Protein AF-A0A4U8YYM9-F1 (afdb_monomer)

Secondary structure (DSSP, 8-state):
-----------------------------------------EEEEEEEEEE-TTS-EEEEEEEEEEETTTTEEEEEETTEEEEEEEEEE-SSEEEEE-SSEEEEEETTT-EEEEEEE-SS-EEEEEEEEEEPPPPP-

Radius of gyration: 28.12 Å; Cα contacts (8 Å, |Δi|>4): 218; chains: 1; bounding box: 72×51×77 Å

Organism: Methylocella tundrae (NCBI:txid227605)

Mean predicted aligned error: 14.44 Å

Structure (mmCIF, N/CA/C/O backbone):
data_AF-A0A4U8YYM9-F1
#
_entry.id   AF-A0A4U8YYM9-F1
#
loop_
_atom_site.group_PD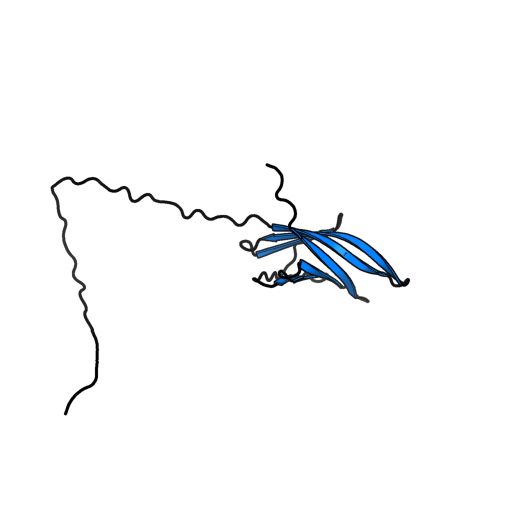B
_atom_site.id
_atom_site.type_symbol
_atom_site.label_atom_id
_atom_site.label_alt_id
_atom_site.label_comp_id
_atom_site.label_asym_id
_atom_site.label_entity_id
_atom_site.label_seq_id
_atom_site.pdbx_PDB_ins_code
_atom_site.Cartn_x
_atom_site.Cartn_y
_atom_site.Cartn_z
_atom_site.occupancy
_atom_site.B_iso_or_equiv
_atom_site.auth_seq_id
_atom_site.auth_comp_id
_atom_site.auth_asym_id
_atom_site.auth_atom_id
_atom_site.pdbx_PDB_model_num
ATOM 1 N N . MET A 1 1 ? -6.563 -35.090 62.268 1.00 41.03 1 MET A N 1
ATOM 2 C CA . MET A 1 1 ? -5.631 -34.170 61.584 1.00 41.03 1 MET A CA 1
ATOM 3 C C . MET A 1 1 ? -6.450 -33.135 60.835 1.00 41.03 1 MET A C 1
ATOM 5 O O . MET A 1 1 ? -7.447 -33.514 60.237 1.00 41.03 1 MET A O 1
ATOM 9 N N . GLY A 1 2 ? -6.080 -31.858 60.955 1.00 34.31 2 GLY A N 1
ATOM 10 C CA . GLY A 1 2 ? -6.666 -30.747 60.198 1.00 34.31 2 GLY A CA 1
ATOM 11 C C . GLY A 1 2 ? -6.360 -30.795 58.684 1.00 34.31 2 GLY A C 1
ATOM 12 O O . GLY A 1 2 ? -5.758 -31.766 58.234 1.00 34.31 2 GLY A O 1
ATOM 13 N N . PRO A 1 3 ? -6.775 -29.767 57.918 1.00 58.06 3 PRO A N 1
ATOM 14 C CA . PRO A 1 3 ? -7.632 -29.891 56.727 1.00 58.06 3 PRO A CA 1
ATOM 15 C C . PRO A 1 3 ? -6.946 -29.498 55.399 1.00 58.06 3 PRO A C 1
ATOM 17 O O . PRO A 1 3 ? -5.796 -29.076 55.403 1.00 58.06 3 PRO A O 1
ATOM 20 N N . THR A 1 4 ? -7.663 -29.598 54.270 1.00 49.28 4 THR A N 1
ATOM 21 C CA . THR A 1 4 ? -7.601 -28.702 53.078 1.00 49.28 4 THR A CA 1
ATOM 22 C C . THR A 1 4 ? -8.738 -29.108 52.121 1.00 49.28 4 THR A C 1
ATOM 24 O O . THR A 1 4 ? -8.805 -30.255 51.696 1.00 49.28 4 THR A O 1
ATOM 27 N N . ALA A 1 5 ? -9.817 -28.320 52.063 1.00 42.94 5 ALA A N 1
ATOM 28 C CA . ALA A 1 5 ? -10.058 -27.220 51.113 1.00 42.94 5 ALA A CA 1
ATOM 29 C C . ALA A 1 5 ? -10.776 -27.749 49.846 1.00 42.94 5 ALA A C 1
ATOM 31 O O . ALA A 1 5 ? -10.176 -28.451 49.046 1.00 42.94 5 ALA A O 1
ATOM 32 N N . GLU A 1 6 ? -12.113 -27.667 49.793 1.00 44.91 6 GLU A N 1
ATOM 33 C CA . GLU A 1 6 ? -12.880 -26.558 49.175 1.00 44.91 6 GLU A CA 1
ATOM 34 C C . GLU A 1 6 ? -13.142 -26.839 47.670 1.00 44.91 6 GLU A C 1
ATOM 36 O O . GLU A 1 6 ? -12.238 -27.242 46.961 1.00 44.91 6 GLU A O 1
ATOM 41 N N . MET A 1 7 ? -14.330 -26.693 47.070 1.00 42.25 7 MET A N 1
ATOM 42 C CA . MET A 1 7 ? -15.550 -26.011 47.490 1.00 42.25 7 MET A CA 1
ATOM 43 C C . MET A 1 7 ? -16.638 -26.173 46.392 1.00 42.25 7 MET A C 1
ATOM 45 O O . MET A 1 7 ? -16.379 -25.928 45.220 1.00 42.25 7 MET A O 1
ATOM 49 N N . PHE A 1 8 ? -17.842 -26.580 46.814 1.00 41.88 8 PHE A N 1
ATOM 50 C CA . PHE A 1 8 ? -19.173 -26.463 46.182 1.00 41.88 8 PHE A CA 1
ATOM 51 C C . PHE A 1 8 ? -19.475 -27.092 44.807 1.00 41.88 8 PHE A C 1
ATOM 53 O O . PHE A 1 8 ? -19.596 -26.432 43.779 1.00 41.88 8 PHE A O 1
ATOM 60 N N . ASP A 1 9 ? -19.840 -28.373 44.885 1.00 35.97 9 ASP A N 1
ATOM 61 C CA . ASP A 1 9 ? -21.077 -28.888 44.293 1.00 35.97 9 ASP A CA 1
ATOM 62 C C . ASP A 1 9 ? -22.288 -28.134 44.883 1.00 35.97 9 ASP A C 1
ATOM 64 O O . ASP A 1 9 ? -22.421 -28.064 46.105 1.00 35.97 9 ASP A O 1
ATOM 68 N N . MET A 1 10 ? -23.169 -27.576 44.047 1.00 35.19 10 MET A N 1
ATOM 69 C CA . MET A 1 10 ? -24.597 -27.573 44.377 1.00 35.19 10 MET A CA 1
ATOM 70 C C . MET A 1 10 ? -25.455 -27.453 43.118 1.00 35.19 10 MET A C 1
ATOM 72 O O . MET A 1 10 ? -25.821 -26.378 42.642 1.00 35.19 10 MET A O 1
ATOM 76 N N . PHE A 1 11 ? -25.813 -28.625 42.606 1.00 42.00 11 PHE A N 1
ATOM 77 C CA . PHE A 1 11 ? -27.059 -28.864 41.894 1.00 42.00 11 PHE A CA 1
ATOM 78 C C . PHE A 1 11 ? -28.246 -28.167 42.574 1.00 42.00 11 PHE A C 1
ATOM 80 O O . PHE A 1 11 ? -28.624 -28.589 43.661 1.00 42.00 11 PHE A O 1
ATOM 87 N N . ILE A 1 12 ? -28.946 -27.254 41.891 1.00 43.72 12 ILE A N 1
ATOM 88 C CA . ILE A 1 12 ? -30.414 -27.156 42.004 1.00 43.72 12 ILE A CA 1
ATOM 89 C C . ILE A 1 12 ? -31.012 -26.887 40.615 1.00 43.72 12 ILE A C 1
ATOM 91 O O . ILE A 1 12 ? -31.351 -25.771 40.236 1.00 43.72 12 ILE A O 1
ATOM 95 N N . LYS A 1 13 ? -31.195 -27.974 39.858 1.00 43.84 13 LYS A N 1
ATOM 96 C CA . LYS A 1 13 ? -32.359 -28.119 38.977 1.00 43.84 13 LYS A CA 1
ATOM 97 C C . LYS A 1 13 ? -33.590 -28.241 39.874 1.00 43.84 13 LYS A C 1
ATOM 99 O O . LYS A 1 13 ? -33.646 -29.190 40.653 1.00 43.84 13 LYS A O 1
ATOM 104 N N . ARG A 1 14 ? -34.593 -27.376 39.707 1.00 42.03 14 ARG A N 1
ATOM 105 C CA . ARG A 1 14 ? -36.014 -27.723 39.903 1.00 42.03 14 ARG A CA 1
ATOM 106 C C . ARG A 1 14 ? -36.925 -26.627 39.349 1.00 42.03 14 ARG A C 1
ATOM 108 O O . ARG A 1 14 ? -36.962 -25.512 39.850 1.00 42.03 14 ARG A O 1
ATOM 115 N N . SER A 1 15 ? -37.651 -26.993 38.299 1.00 43.72 15 SER A N 1
ATOM 116 C CA . SER A 1 15 ? -38.831 -26.314 37.770 1.00 43.72 15 SER A CA 1
ATOM 117 C C . SER A 1 15 ? -39.933 -26.173 38.832 1.00 43.72 15 SER A C 1
ATOM 119 O O . SER A 1 15 ? -40.048 -27.057 39.679 1.00 43.72 15 SER A O 1
ATOM 121 N N . LEU A 1 16 ? -40.798 -25.151 38.736 1.00 43.81 16 LEU A N 1
ATOM 122 C CA . LEU A 1 16 ? -42.187 -25.232 38.223 1.00 43.81 16 LEU A CA 1
ATOM 123 C C . LEU A 1 16 ? -43.077 -24.064 38.751 1.00 43.81 16 LEU A C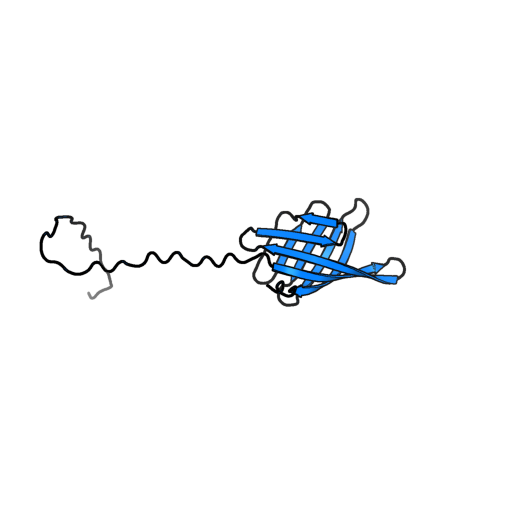 1
ATOM 125 O O . L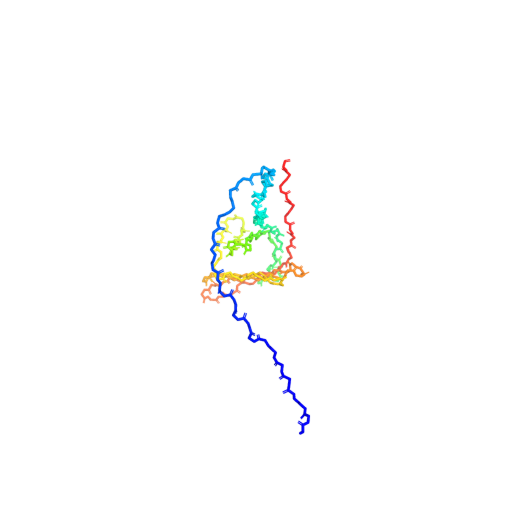EU A 1 16 ? -43.030 -23.724 39.926 1.00 43.81 16 LEU A O 1
ATOM 129 N N . VAL A 1 17 ? -43.967 -23.592 37.865 1.00 34.81 17 VAL A N 1
ATOM 130 C CA . VAL A 1 17 ? -45.286 -22.928 38.061 1.00 34.81 17 VAL A CA 1
ATOM 131 C C . VAL A 1 17 ? -45.397 -21.407 38.275 1.00 34.81 17 VAL A C 1
ATOM 133 O O . VAL A 1 17 ? -45.103 -20.849 39.323 1.00 34.81 17 VAL A O 1
ATOM 136 N N . GLN A 1 18 ? -45.970 -20.811 37.219 1.00 41.59 18 GLN A N 1
ATOM 137 C CA . GLN A 1 18 ? -46.949 -19.717 37.116 1.00 41.59 18 GLN A CA 1
ATOM 138 C C . GLN A 1 18 ? -47.388 -18.999 38.404 1.00 41.59 18 GLN A C 1
ATOM 140 O O . GLN A 1 18 ? -48.110 -19.551 39.230 1.00 41.59 18 GLN A O 1
ATOM 145 N N . ALA A 1 19 ? -47.116 -17.693 38.442 1.00 37.59 19 ALA A N 1
ATOM 146 C CA . ALA A 1 19 ? -47.877 -16.726 39.222 1.00 37.59 19 ALA A CA 1
ATOM 147 C C . ALA A 1 19 ? -48.858 -15.990 38.292 1.00 37.59 19 ALA A C 1
ATOM 149 O O . ALA A 1 19 ? -48.453 -15.362 37.314 1.00 37.59 19 ALA A O 1
ATOM 150 N N . VAL A 1 20 ? -50.151 -16.089 38.598 1.00 45.19 20 VAL A N 1
ATOM 151 C CA . VAL A 1 20 ? -51.210 -15.227 38.060 1.00 45.19 20 VAL A CA 1
ATOM 152 C C . VAL A 1 20 ? -51.596 -14.243 39.163 1.00 45.19 20 VAL A C 1
ATOM 154 O O . VAL A 1 20 ? -51.643 -14.635 40.326 1.00 45.19 20 VAL A O 1
ATOM 157 N N . ALA A 1 21 ? -51.956 -13.027 38.751 1.00 37.66 21 ALA A N 1
ATOM 158 C CA . ALA A 1 21 ? -52.541 -11.922 39.519 1.00 37.66 21 ALA A CA 1
ATOM 159 C C . ALA A 1 21 ? -51.574 -10.839 40.036 1.00 37.66 21 ALA A C 1
ATOM 161 O O . ALA A 1 21 ? -50.633 -11.099 40.777 1.00 37.66 21 ALA A O 1
ATOM 162 N N . GLY A 1 22 ? -51.918 -9.592 39.696 1.00 36.12 22 GLY A N 1
ATOM 163 C CA . GLY A 1 22 ? -51.426 -8.378 40.348 1.00 36.12 22 GLY A CA 1
ATOM 164 C C . GLY A 1 22 ? -50.513 -7.550 39.454 1.00 36.12 22 GLY A C 1
ATOM 165 O O . GLY A 1 22 ? -49.340 -7.862 39.302 1.00 36.12 22 GLY A O 1
ATOM 166 N N . GLY A 1 23 ? -51.069 -6.502 38.842 1.00 46.97 23 GLY A N 1
ATOM 167 C CA . GLY A 1 23 ? -50.355 -5.633 37.913 1.00 46.97 23 GLY A CA 1
ATOM 168 C C . GLY A 1 23 ? -49.110 -4.982 38.512 1.00 46.97 23 GLY A C 1
ATOM 169 O O . GLY A 1 23 ? -49.167 -4.406 39.591 1.00 46.97 23 GLY A O 1
ATOM 170 N N . VAL A 1 24 ? -48.020 -5.017 37.748 1.00 43.09 24 VAL A N 1
ATOM 171 C CA . VAL A 1 24 ? -46.888 -4.092 37.818 1.00 43.09 24 VAL A CA 1
ATOM 172 C C . VAL A 1 24 ? -46.369 -3.942 36.386 1.00 43.09 24 VAL A C 1
ATOM 174 O O . VAL A 1 24 ? -46.261 -4.917 35.646 1.00 43.09 24 VAL A O 1
ATOM 177 N N . LEU A 1 25 ? -46.150 -2.689 35.996 1.00 40.50 25 LEU A N 1
ATOM 178 C CA . LEU A 1 25 ? -45.692 -2.208 34.694 1.00 40.50 25 LEU A CA 1
ATOM 179 C C . LEU A 1 25 ? -44.613 -3.106 34.073 1.00 40.50 25 LEU A C 1
ATOM 181 O O . LEU A 1 25 ? -43.597 -3.375 34.704 1.00 40.50 25 LEU A O 1
ATOM 185 N N . VAL A 1 26 ? -44.819 -3.504 32.816 1.00 42.91 26 VAL A N 1
ATOM 186 C CA . VAL A 1 26 ? -43.781 -4.082 31.954 1.00 42.91 26 VAL A CA 1
ATOM 187 C C . VAL A 1 26 ? -42.660 -3.043 31.840 1.00 42.91 26 VAL A C 1
ATOM 189 O O . VAL A 1 26 ? -42.898 -2.007 31.212 1.00 42.91 26 VAL A O 1
ATOM 192 N N . PRO A 1 27 ? -41.442 -3.248 32.382 1.00 44.44 27 PRO A N 1
ATOM 193 C CA . PRO A 1 27 ? -40.323 -2.527 31.826 1.00 44.44 27 PRO A CA 1
ATOM 194 C C . PRO A 1 27 ? -40.095 -3.192 30.475 1.00 44.44 27 PRO A C 1
ATOM 196 O O . PRO A 1 27 ? -39.602 -4.318 30.385 1.00 44.44 27 PRO A O 1
ATOM 199 N N . ALA A 1 28 ? -40.545 -2.515 29.420 1.00 49.75 28 ALA A N 1
ATOM 200 C CA . ALA A 1 28 ? -40.043 -2.739 28.084 1.00 49.75 28 ALA A CA 1
ATOM 201 C C . ALA A 1 28 ? -38.530 -2.530 28.182 1.00 49.75 28 ALA A C 1
ATOM 203 O O . ALA A 1 28 ? -38.045 -1.402 28.120 1.00 49.75 28 ALA A O 1
ATOM 204 N N . PHE A 1 29 ? -37.797 -3.612 28.453 1.00 46.53 29 PHE A N 1
ATOM 205 C CA . PHE A 1 29 ? -36.363 -3.657 28.262 1.00 46.53 29 PHE A CA 1
ATOM 206 C C . PHE A 1 29 ? -36.177 -3.439 26.774 1.00 46.53 29 PHE A C 1
ATOM 208 O O . PHE A 1 29 ? -36.374 -4.335 25.956 1.00 46.53 29 PHE A O 1
ATOM 215 N N . LEU A 1 30 ? -35.947 -2.167 26.469 1.00 45.03 30 LEU A N 1
ATOM 216 C CA . LEU A 1 30 ? -35.560 -1.627 25.193 1.00 45.03 30 LEU A CA 1
ATOM 217 C C . LEU A 1 30 ? -34.580 -2.617 24.573 1.00 45.03 30 LEU A C 1
ATOM 219 O O . LEU A 1 30 ? -33.456 -2.782 25.048 1.00 45.03 30 LEU A O 1
ATOM 223 N N . LEU A 1 31 ? -35.061 -3.297 23.534 1.00 49.69 31 LEU A N 1
ATOM 224 C CA . LEU A 1 31 ? -34.251 -3.892 22.488 1.00 49.69 31 LEU A CA 1
ATOM 225 C C . LEU A 1 31 ? -33.448 -2.741 21.880 1.00 49.69 31 LEU A C 1
ATOM 227 O O . LEU A 1 31 ? -33.828 -2.182 20.856 1.00 49.69 31 LEU A O 1
ATOM 231 N N . PHE A 1 32 ? -32.395 -2.307 22.565 1.00 47.94 32 PHE A N 1
ATOM 232 C CA . PHE A 1 32 ? -31.361 -1.512 21.944 1.00 47.94 32 PHE A CA 1
ATOM 233 C C . PHE A 1 32 ? -30.631 -2.481 21.018 1.00 47.94 32 PHE A C 1
ATOM 235 O O . PHE A 1 32 ? -29.992 -3.409 21.523 1.00 47.94 32 PHE A O 1
ATOM 242 N N . PRO A 1 33 ? -30.745 -2.343 19.684 1.00 52.97 33 PRO A N 1
ATOM 243 C CA . PRO A 1 33 ? -29.786 -3.013 18.831 1.00 52.97 33 PRO A CA 1
ATOM 244 C C . PRO A 1 33 ? -28.395 -2.514 19.248 1.00 52.97 33 PRO A C 1
ATOM 246 O O . PRO A 1 33 ? -28.255 -1.326 19.574 1.00 52.97 33 PRO A O 1
ATOM 249 N N . PRO A 1 34 ? -27.365 -3.378 19.276 1.00 50.31 34 PRO A N 1
ATOM 250 C CA . PRO A 1 34 ? -26.009 -2.869 19.303 1.00 50.31 34 PRO A CA 1
ATOM 251 C C . PRO A 1 34 ? -25.892 -1.906 18.120 1.00 50.31 34 PRO A C 1
ATOM 253 O O . PRO A 1 34 ? -26.228 -2.251 16.988 1.00 50.31 34 PRO A O 1
ATOM 256 N N . LEU A 1 35 ? -25.505 -0.664 18.402 1.00 48.38 35 LEU A N 1
ATOM 257 C CA . LEU A 1 35 ? -25.012 0.245 17.382 1.00 48.38 35 LEU A CA 1
ATOM 258 C C . LEU A 1 35 ? -23.737 -0.405 16.845 1.00 48.38 35 LEU A C 1
ATOM 260 O O . LEU A 1 35 ? -22.648 -0.157 17.359 1.00 48.38 35 LEU A O 1
ATOM 264 N N . GLU A 1 36 ? -23.886 -1.298 15.870 1.00 45.66 36 GLU A N 1
ATOM 265 C CA . GLU A 1 36 ? -22.798 -1.724 15.008 1.00 45.66 36 GLU A CA 1
ATOM 266 C C . GLU A 1 36 ? -22.367 -0.459 14.277 1.00 45.66 36 GLU A C 1
ATOM 268 O O . GLU A 1 36 ? -22.972 -0.013 13.301 1.00 45.66 36 GLU A O 1
ATOM 273 N N . ALA A 1 37 ? -21.370 0.212 14.845 1.00 49.41 37 ALA A N 1
ATOM 274 C CA . ALA A 1 37 ? -20.587 1.178 14.116 1.00 49.41 37 ALA A CA 1
ATOM 275 C C . ALA A 1 37 ? -19.863 0.375 13.035 1.00 49.41 37 ALA A C 1
ATOM 277 O O . ALA A 1 37 ? -18.738 -0.062 13.254 1.00 49.41 37 ALA A O 1
ATOM 278 N N . PHE A 1 38 ? -20.546 0.130 11.912 1.00 53.03 38 PHE A N 1
ATOM 279 C CA . PHE A 1 38 ? -19.939 -0.388 10.695 1.00 53.03 38 PHE A CA 1
ATOM 280 C C . PHE A 1 38 ? -18.754 0.523 10.407 1.00 53.03 38 PHE A C 1
ATOM 282 O O . PHE A 1 38 ? -18.927 1.710 10.092 1.00 53.03 38 PHE A O 1
ATOM 289 N N . ALA A 1 39 ? -17.551 0.012 10.646 1.00 60.84 39 ALA A N 1
ATOM 290 C CA . ALA A 1 39 ? -16.340 0.776 10.449 1.00 60.84 39 ALA A CA 1
ATOM 291 C C . ALA A 1 39 ? -16.240 1.015 8.944 1.00 60.84 39 ALA A C 1
ATOM 293 O O . ALA A 1 39 ? -15.922 0.117 8.175 1.00 60.84 39 ALA A O 1
ATOM 294 N N . LYS A 1 40 ? -16.611 2.221 8.504 1.00 79.81 40 LYS A N 1
ATOM 295 C CA . LYS A 1 40 ? -16.620 2.573 7.085 1.00 79.81 40 LYS A CA 1
ATOM 296 C C . LYS A 1 40 ? -15.219 2.335 6.496 1.00 79.81 40 LYS A C 1
ATOM 298 O O . LYS A 1 40 ? -14.239 2.655 7.178 1.00 79.81 40 LYS A O 1
ATOM 303 N N . PRO A 1 41 ? -15.113 1.881 5.230 1.00 90.38 41 PRO A N 1
ATOM 304 C CA . PRO A 1 41 ? -13.834 1.763 4.549 1.00 90.38 41 PRO A CA 1
ATOM 305 C C . PRO A 1 41 ? -12.974 3.012 4.744 1.00 90.38 41 PRO A C 1
ATOM 307 O O . PRO A 1 41 ? -13.410 4.140 4.480 1.00 90.38 41 PRO A O 1
ATOM 310 N N . THR A 1 42 ? -11.750 2.801 5.214 1.00 92.62 42 THR A N 1
ATOM 311 C CA . THR A 1 42 ? -10.772 3.861 5.435 1.00 92.62 42 THR A CA 1
ATOM 312 C C . THR A 1 42 ? -9.936 4.024 4.180 1.00 92.62 42 THR A C 1
ATOM 314 O O . THR A 1 42 ? -9.373 3.059 3.668 1.00 92.62 42 THR A O 1
ATOM 317 N N . ARG A 1 43 ? -9.841 5.258 3.682 1.00 95.06 43 ARG A N 1
ATOM 318 C CA . ARG A 1 43 ? -8.987 5.606 2.546 1.00 95.06 43 ARG A CA 1
ATOM 319 C C . ARG A 1 43 ? -7.735 6.323 3.030 1.00 95.06 43 ARG A C 1
ATOM 321 O O . ARG A 1 43 ? -7.810 7.242 3.843 1.00 95.06 43 ARG A O 1
ATOM 328 N N . LEU A 1 44 ? -6.605 5.939 2.465 1.00 96.31 44 LEU A N 1
ATOM 329 C CA . LEU A 1 44 ? -5.314 6.586 2.589 1.00 96.31 44 LEU A CA 1
ATOM 330 C C . LEU A 1 44 ? -4.922 7.167 1.232 1.00 96.31 44 LEU A C 1
ATOM 332 O O . LEU A 1 44 ? -5.031 6.479 0.219 1.00 96.31 44 LEU A O 1
ATOM 336 N N . ASP 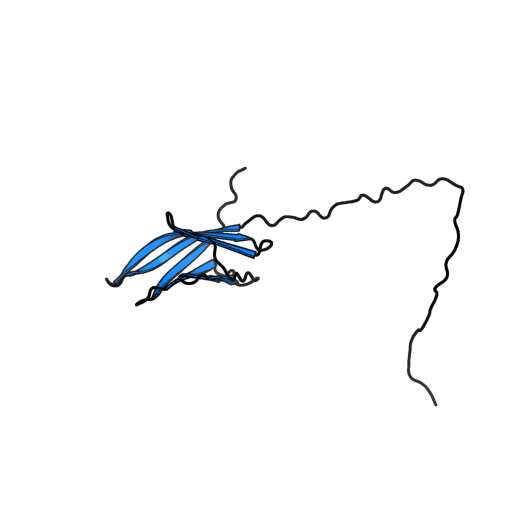A 1 45 ? -4.432 8.400 1.216 1.00 97.06 45 ASP A N 1
ATOM 337 C CA . ASP A 1 45 ? -3.788 8.992 0.046 1.00 97.06 45 ASP A CA 1
ATOM 338 C C . ASP A 1 45 ? -2.272 8.935 0.245 1.00 97.06 45 ASP A C 1
ATOM 340 O O . ASP A 1 45 ? -1.749 9.382 1.268 1.00 97.06 45 ASP A O 1
ATOM 344 N N . CYS A 1 46 ? -1.564 8.362 -0.721 1.00 96.81 46 CYS A N 1
ATOM 345 C CA . CYS A 1 46 ? -0.155 8.017 -0.622 1.00 96.81 46 CYS A CA 1
ATOM 346 C C . CYS A 1 46 ? 0.649 8.696 -1.728 1.00 96.81 46 CYS A C 1
ATOM 348 O O . CYS A 1 46 ? 0.244 8.728 -2.891 1.00 96.81 46 CYS A O 1
ATOM 350 N N . THR A 1 47 ? 1.827 9.199 -1.371 1.00 96.88 47 THR A N 1
ATOM 351 C CA . THR A 1 47 ? 2.830 9.646 -2.345 1.00 96.88 47 THR A CA 1
ATOM 352 C C . THR A 1 47 ? 3.927 8.596 -2.407 1.00 96.88 47 THR A C 1
ATOM 354 O O . THR A 1 47 ? 4.649 8.407 -1.431 1.00 96.88 47 THR A O 1
ATOM 357 N N . LEU A 1 48 ? 4.009 7.896 -3.537 1.00 95.69 48 LEU A N 1
ATOM 358 C CA . LEU A 1 48 ? 4.987 6.845 -3.793 1.00 95.69 48 LEU A CA 1
ATOM 359 C C . LEU A 1 48 ? 6.165 7.413 -4.572 1.00 95.69 48 LEU A C 1
ATOM 361 O O . LEU A 1 48 ? 5.977 8.253 -5.452 1.00 95.69 48 LEU A O 1
ATOM 365 N N . THR A 1 49 ? 7.354 6.917 -4.272 1.00 95.00 49 THR A N 1
ATOM 366 C CA . THR A 1 49 ? 8.609 7.261 -4.926 1.00 95.00 49 THR A CA 1
ATOM 367 C C . THR A 1 49 ? 9.296 5.980 -5.367 1.00 95.00 49 THR A C 1
ATOM 369 O O . THR A 1 49 ? 9.423 5.030 -4.593 1.00 95.00 49 THR A O 1
ATOM 372 N N . SER A 1 50 ? 9.747 5.954 -6.616 1.00 90.56 50 SER A N 1
ATOM 373 C CA . SER A 1 50 ? 10.521 4.850 -7.172 1.00 90.56 50 SER A CA 1
ATOM 374 C C . SER A 1 50 ? 11.866 5.359 -7.664 1.00 90.56 50 SER A C 1
ATOM 376 O O . SER A 1 50 ? 11.919 6.383 -8.353 1.00 90.56 50 SER A O 1
ATOM 378 N N . ALA A 1 51 ? 12.934 4.645 -7.310 1.00 80.88 51 ALA A N 1
ATOM 379 C CA . ALA A 1 51 ? 14.269 4.943 -7.804 1.00 80.88 51 ALA A CA 1
ATOM 380 C C . ALA A 1 51 ? 14.330 4.587 -9.294 1.00 80.88 51 ALA A C 1
ATOM 382 O O . ALA A 1 51 ? 14.183 3.421 -9.674 1.00 80.88 51 ALA A O 1
ATOM 383 N N . GLY A 1 52 ? 14.498 5.596 -10.145 1.00 67.88 52 GLY A N 1
ATOM 384 C CA . GLY A 1 52 ? 14.704 5.396 -11.572 1.00 67.88 52 GLY A CA 1
ATOM 385 C C . GLY A 1 52 ? 16.071 4.778 -11.848 1.00 67.88 52 GLY A C 1
ATOM 386 O O . GLY A 1 52 ? 17.057 5.049 -11.161 1.00 67.88 52 GLY A O 1
ATOM 387 N N . THR A 1 53 ? 16.161 3.967 -12.900 1.00 68.44 53 THR A N 1
ATOM 388 C CA . THR A 1 53 ? 17.441 3.405 -13.370 1.00 68.44 53 THR A CA 1
ATOM 389 C C . THR A 1 53 ? 18.392 4.474 -13.921 1.00 68.44 53 THR A C 1
ATOM 391 O O . THR A 1 53 ? 19.571 4.208 -14.122 1.00 68.44 53 THR A O 1
ATOM 394 N N . ASP A 1 54 ? 17.885 5.682 -14.172 1.00 73.50 54 ASP A N 1
ATOM 395 C CA . ASP A 1 54 ? 18.629 6.876 -14.575 1.00 73.50 54 ASP A CA 1
ATOM 396 C C . ASP A 1 54 ? 19.121 7.715 -13.379 1.00 73.50 54 ASP A C 1
ATOM 398 O O . ASP A 1 54 ? 19.647 8.814 -13.566 1.00 73.50 54 ASP A O 1
ATOM 402 N N . GLY A 1 55 ? 18.944 7.213 -12.152 1.00 67.19 55 GLY A N 1
ATOM 403 C CA . GLY A 1 55 ? 19.301 7.915 -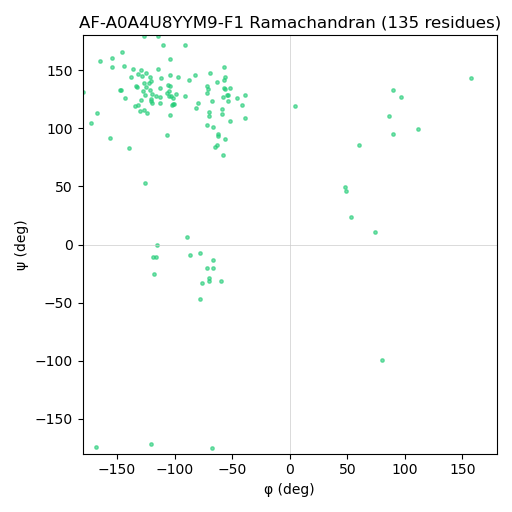10.921 1.00 67.19 55 GLY A CA 1
ATOM 404 C C . GLY A 1 55 ? 18.344 9.051 -10.561 1.00 67.19 55 GLY A C 1
ATOM 405 O O . GLY A 1 55 ? 18.664 9.847 -9.678 1.00 67.19 55 GLY A O 1
ATOM 406 N N . LYS A 1 56 ? 17.190 9.156 -11.234 1.00 76.75 56 LYS A N 1
ATOM 407 C CA . LYS A 1 56 ? 16.148 10.123 -10.890 1.00 76.75 56 LYS A CA 1
ATOM 408 C C . LYS A 1 56 ? 14.999 9.427 -10.191 1.00 76.75 56 LYS A C 1
ATOM 410 O O . LYS A 1 56 ? 14.410 8.479 -10.704 1.00 76.75 56 LYS A O 1
ATOM 415 N N . ASP A 1 57 ? 14.636 9.957 -9.037 1.00 84.88 57 ASP A N 1
ATOM 416 C CA . ASP A 1 57 ? 13.441 9.515 -8.345 1.00 84.88 57 ASP A CA 1
ATOM 417 C C . ASP A 1 57 ? 12.201 10.015 -9.083 1.00 84.88 57 ASP A C 1
ATOM 419 O O . ASP A 1 57 ? 12.070 11.196 -9.418 1.00 84.88 57 ASP A O 1
ATOM 423 N N . THR A 1 58 ? 11.274 9.099 -9.339 1.00 88.38 58 THR A N 1
ATOM 424 C CA . THR A 1 58 ? 9.958 9.430 -9.885 1.00 88.38 58 THR A CA 1
ATOM 425 C C . THR A 1 58 ? 8.924 9.280 -8.789 1.00 88.38 58 THR A C 1
ATOM 427 O O . THR A 1 58 ? 8.891 8.259 -8.104 1.00 88.38 58 THR A O 1
ATOM 430 N N . SER A 1 59 ? 8.084 10.303 -8.620 1.00 92.12 59 SER A N 1
ATOM 431 C CA . SER A 1 59 ? 7.007 10.287 -7.637 1.00 92.12 59 SER A CA 1
ATOM 432 C C . SER A 1 59 ? 5.638 10.253 -8.305 1.00 92.12 59 SER A C 1
ATOM 434 O O . SER A 1 59 ? 5.429 10.876 -9.349 1.00 92.12 59 SER A O 1
ATOM 436 N N . ARG A 1 60 ? 4.697 9.526 -7.700 1.00 93.75 60 ARG A N 1
ATOM 437 C CA . ARG A 1 60 ? 3.309 9.433 -8.154 1.00 93.75 60 ARG A CA 1
ATOM 438 C C . ARG A 1 60 ? 2.339 9.352 -6.982 1.00 93.75 60 ARG A C 1
ATOM 440 O O . ARG A 1 60 ? 2.677 8.870 -5.904 1.00 93.75 60 ARG A O 1
ATOM 447 N N . GLN A 1 61 ? 1.112 9.800 -7.224 1.00 96.44 61 GLN A N 1
ATOM 448 C CA . GLN A 1 61 ? 0.015 9.648 -6.273 1.00 96.44 61 GLN A CA 1
ATOM 449 C C . GLN A 1 61 ? -0.610 8.255 -6.399 1.00 96.44 61 GLN A C 1
ATOM 451 O O . GLN A 1 61 ? -0.697 7.691 -7.494 1.00 96.44 61 GLN A O 1
ATOM 456 N N . ALA A 1 62 ? -1.052 7.720 -5.270 1.00 96.62 62 ALA A N 1
ATOM 457 C CA . ALA A 1 62 ? -1.868 6.523 -5.175 1.00 96.62 62 ALA A CA 1
ATOM 458 C C . ALA A 1 62 ? -2.846 6.672 -4.006 1.00 96.62 62 ALA A C 1
ATOM 460 O O . ALA A 1 62 ? -2.677 7.535 -3.145 1.00 96.62 62 ALA A O 1
ATOM 461 N N . SER A 1 63 ? -3.852 5.814 -3.948 1.00 97.00 63 SER A N 1
ATOM 462 C CA . SER A 1 63 ? -4.691 5.661 -2.769 1.00 97.00 63 SER A CA 1
ATOM 463 C C . SER A 1 63 ? -4.859 4.199 -2.405 1.00 97.00 63 SER A C 1
ATOM 465 O O . SER A 1 63 ? -4.886 3.331 -3.275 1.00 97.00 63 SER A O 1
ATOM 467 N N . VAL A 1 64 ? -4.974 3.943 -1.111 1.00 97.06 64 VAL A N 1
ATOM 468 C CA . VAL A 1 64 ? -5.252 2.625 -0.553 1.00 97.06 64 VAL A CA 1
ATOM 469 C C . VAL A 1 64 ? -6.546 2.720 0.230 1.00 97.06 64 VAL A C 1
ATOM 471 O O . VAL A 1 64 ? -6.658 3.554 1.122 1.00 97.06 64 VAL A O 1
ATOM 474 N N . THR A 1 65 ? -7.514 1.872 -0.078 1.00 96.19 65 THR A N 1
ATOM 475 C CA . THR A 1 65 ? -8.749 1.759 0.698 1.00 96.19 65 THR A CA 1
ATOM 476 C C . THR A 1 65 ? -8.774 0.403 1.372 1.00 96.19 65 THR A C 1
ATOM 478 O O . THR A 1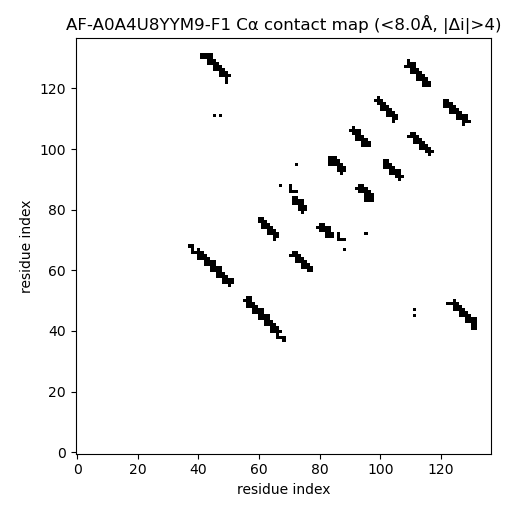 65 ? -8.622 -0.607 0.693 1.00 96.19 65 THR A O 1
ATOM 481 N N . PHE A 1 66 ? -8.977 0.370 2.683 1.00 94.94 66 PHE A N 1
ATOM 482 C CA . PHE A 1 66 ? -9.099 -0.870 3.439 1.00 94.94 66 PHE A CA 1
ATOM 483 C C . PHE A 1 66 ? -10.353 -0.866 4.304 1.00 94.94 66 PHE A C 1
ATOM 485 O O . PHE A 1 66 ? -10.812 0.185 4.758 1.00 94.94 66 PHE A O 1
ATOM 492 N N . ASP A 1 67 ? -10.895 -2.053 4.524 1.00 93.06 67 ASP A N 1
ATOM 493 C CA . ASP A 1 67 ? -12.028 -2.295 5.407 1.00 93.06 67 ASP A CA 1
ATOM 494 C C . ASP A 1 67 ? -11.647 -3.448 6.337 1.00 93.06 67 ASP A C 1
ATOM 496 O O . ASP A 1 67 ? -11.382 -4.560 5.871 1.00 93.06 67 ASP A O 1
ATOM 500 N N . GLU A 1 68 ? -11.542 -3.154 7.635 1.00 91.12 68 GLU A N 1
ATOM 501 C CA . GLU A 1 68 ? -11.114 -4.127 8.647 1.00 91.12 68 GLU A CA 1
ATOM 502 C C . GLU A 1 68 ? -12.182 -5.204 8.888 1.00 91.12 68 GLU A C 1
ATOM 504 O O . GLU A 1 68 ? -11.841 -6.351 9.164 1.00 91.12 68 GLU A O 1
ATOM 509 N N . GLU A 1 69 ? -13.463 -4.855 8.748 1.00 89.12 69 GLU A N 1
ATOM 510 C CA . GLU A 1 69 ? -14.594 -5.754 8.989 1.00 89.12 69 GLU A CA 1
ATOM 511 C C . GLU A 1 69 ? -14.792 -6.704 7.805 1.00 89.12 69 GLU A C 1
ATOM 513 O O . GLU A 1 69 ? -14.895 -7.920 7.974 1.00 89.12 69 GLU A O 1
ATOM 518 N N . ALA A 1 70 ? -14.766 -6.159 6.587 1.00 90.69 70 ALA A N 1
ATOM 519 C CA . ALA A 1 70 ? -14.853 -6.944 5.360 1.00 90.69 70 ALA A CA 1
ATOM 520 C C . ALA A 1 70 ? -13.526 -7.638 4.992 1.00 90.69 70 ALA A C 1
ATOM 522 O O . ALA A 1 70 ? -13.490 -8.431 4.051 1.00 90.69 70 ALA A O 1
ATOM 523 N N . ASN A 1 71 ? -12.437 -7.334 5.709 1.00 93.06 71 ASN A N 1
ATOM 524 C CA . ASN A 1 71 ? -11.066 -7.766 5.430 1.00 93.06 71 ASN A CA 1
ATOM 525 C C . ASN A 1 71 ? -10.663 -7.557 3.958 1.00 93.06 71 ASN A C 1
ATOM 527 O O . ASN A 1 71 ? -10.180 -8.468 3.280 1.00 93.06 71 ASN A O 1
ATOM 531 N N . THR A 1 72 ? -10.904 -6.346 3.449 1.00 95.06 72 THR A N 1
ATOM 532 C CA . THR A 1 72 ? -10.595 -5.976 2.060 1.00 95.06 72 THR A CA 1
ATOM 533 C C . THR A 1 72 ? -9.520 -4.906 1.992 1.00 95.06 72 THR A C 1
ATOM 535 O O . THR A 1 72 ? -9.384 -4.072 2.888 1.00 95.06 72 THR A O 1
ATOM 538 N N . LEU A 1 73 ? -8.759 -4.924 0.899 1.00 96.94 73 LEU A N 1
ATOM 539 C CA . LEU A 1 73 ? -7.722 -3.947 0.611 1.00 96.94 73 LEU A CA 1
ATOM 540 C C . LEU A 1 73 ? -7.705 -3.667 -0.887 1.00 96.94 73 LEU A C 1
ATOM 542 O O . LEU A 1 73 ? -7.592 -4.584 -1.696 1.00 96.94 73 LEU A O 1
ATOM 546 N N . VAL A 1 74 ? -7.801 -2.398 -1.256 1.00 97.19 74 VAL A N 1
ATOM 547 C CA . VAL A 1 74 ? -7.816 -1.948 -2.644 1.00 97.19 74 VAL A CA 1
ATOM 548 C C . VAL A 1 74 ? -6.730 -0.912 -2.841 1.00 97.19 74 VAL A C 1
ATOM 550 O O . VAL A 1 74 ? -6.668 0.077 -2.115 1.00 97.19 74 VAL A O 1
ATOM 553 N N . PHE A 1 75 ? -5.902 -1.120 -3.854 1.00 97.25 75 PHE A N 1
ATOM 554 C CA . PHE A 1 75 ? -4.897 -0.169 -4.297 1.00 97.25 75 PHE A CA 1
ATOM 555 C C . PHE A 1 75 ? -5.349 0.515 -5.580 1.00 97.25 75 PHE A C 1
ATOM 557 O O . PHE A 1 75 ? -5.774 -0.146 -6.525 1.00 97.25 75 PHE A O 1
ATOM 564 N N . ASP A 1 76 ? -5.239 1.835 -5.629 1.00 96.44 76 ASP A N 1
ATOM 565 C CA . ASP A 1 76 ? -5.630 2.639 -6.778 1.00 96.44 76 ASP A CA 1
ATOM 566 C C . ASP A 1 76 ? -4.517 3.624 -7.143 1.00 96.44 76 ASP A C 1
ATOM 568 O O . ASP A 1 76 ? -4.100 4.464 -6.346 1.00 96.44 76 ASP A O 1
ATOM 572 N N . ALA A 1 77 ? -4.018 3.491 -8.362 1.00 92.94 77 ALA A N 1
ATOM 573 C CA . ALA A 1 77 ? -2.891 4.217 -8.917 1.00 92.94 77 ALA A CA 1
ATOM 574 C C . ALA A 1 77 ? -3.284 4.894 -10.240 1.00 92.94 77 ALA A C 1
ATOM 576 O O . ALA A 1 77 ? -2.651 4.689 -11.279 1.00 92.94 77 ALA A O 1
ATOM 577 N N . GLY A 1 78 ? -4.365 5.675 -10.228 1.00 87.62 78 GLY A N 1
ATOM 578 C CA . GLY A 1 78 ? -4.864 6.358 -11.420 1.00 87.62 78 GLY A CA 1
ATOM 579 C C . GLY A 1 78 ? -5.674 5.408 -12.298 1.00 87.62 78 GLY A C 1
ATOM 580 O O . GLY A 1 78 ? -6.847 5.182 -12.037 1.00 87.62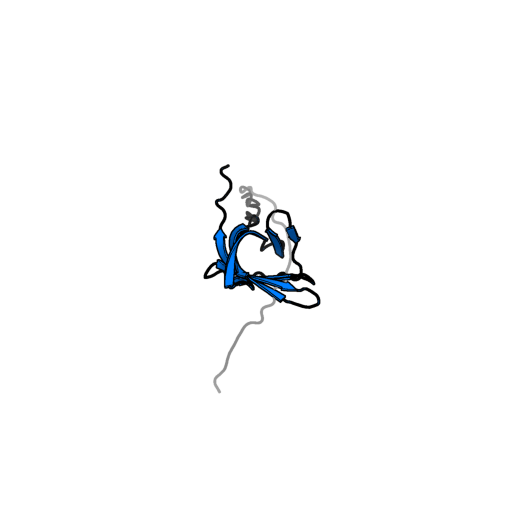 78 GLY A O 1
ATOM 581 N N . SER A 1 79 ? -5.076 4.854 -13.357 1.00 84.88 79 SER A N 1
ATOM 582 C CA . SER A 1 79 ? -5.758 3.871 -14.221 1.00 84.88 79 SER A CA 1
ATOM 583 C C . SER A 1 79 ? -5.629 2.428 -13.727 1.00 84.88 79 SER A C 1
ATOM 585 O O . SER A 1 79 ? -6.277 1.531 -14.265 1.00 84.88 79 SER A O 1
ATOM 587 N N . GLN A 1 80 ? -4.790 2.187 -12.718 1.00 89.12 80 GLN A N 1
ATOM 588 C CA . GLN A 1 80 ? -4.540 0.861 -12.168 1.00 89.12 80 GLN A CA 1
ATOM 589 C C . GLN A 1 80 ? -5.212 0.722 -10.807 1.00 89.12 80 GLN A C 1
ATOM 591 O O . GLN A 1 80 ? -4.637 1.076 -9.780 1.00 89.12 80 GLN A O 1
ATOM 596 N N . ARG A 1 81 ? -6.426 0.176 -10.815 1.00 95.12 81 ARG A N 1
ATOM 597 C CA . ARG A 1 81 ? -7.128 -0.257 -9.609 1.00 95.12 81 ARG A CA 1
ATOM 598 C C . ARG A 1 81 ? -6.961 -1.761 -9.432 1.00 95.12 81 ARG A C 1
ATOM 600 O O . ARG A 1 81 ? -7.185 -2.517 -10.377 1.00 95.12 81 ARG A O 1
ATOM 607 N N . ARG A 1 82 ? -6.557 -2.190 -8.241 1.00 95.38 82 ARG A N 1
ATOM 608 C CA . ARG A 1 82 ? -6.300 -3.588 -7.890 1.00 95.38 82 ARG A CA 1
ATOM 609 C C . ARG A 1 82 ? -6.942 -3.902 -6.548 1.00 95.38 82 ARG A C 1
ATOM 611 O O . ARG A 1 82 ? -6.567 -3.316 -5.535 1.00 95.38 82 ARG A O 1
ATOM 618 N N . ASP A 1 83 ? -7.870 -4.845 -6.547 1.00 96.31 83 ASP A N 1
ATOM 619 C CA . ASP A 1 83 ? -8.350 -5.468 -5.318 1.00 96.31 83 ASP A CA 1
ATOM 620 C C . ASP A 1 83 ? -7.318 -6.517 -4.892 1.00 96.31 83 ASP A C 1
ATOM 622 O O . ASP A 1 83 ? -6.962 -7.405 -5.673 1.00 96.31 83 ASP A O 1
ATOM 626 N N . LEU A 1 84 ? -6.770 -6.376 -3.687 1.00 95.69 84 LEU A N 1
ATOM 627 C CA . LEU A 1 84 ? -5.720 -7.257 -3.194 1.00 95.69 84 LEU A CA 1
ATOM 628 C C . LEU A 1 84 ? -6.313 -8.488 -2.519 1.00 95.69 84 LEU A C 1
ATOM 630 O O . LEU A 1 84 ? -7.319 -8.425 -1.815 1.00 95.69 84 LEU A O 1
ATOM 634 N N . GLY A 1 85 ? -5.655 -9.623 -2.740 1.00 90.62 85 GLY A N 1
ATOM 635 C CA . GLY A 1 85 ? -5.955 -10.871 -2.062 1.00 90.62 85 GLY A CA 1
ATOM 636 C C . GLY A 1 85 ? -5.142 -11.032 -0.781 1.00 90.62 85 GLY A C 1
ATOM 637 O O . GLY A 1 85 ? -4.218 -10.268 -0.495 1.00 90.62 85 GLY A O 1
ATOM 638 N N . LYS A 1 86 ? -5.490 -12.079 -0.019 1.00 91.69 86 LYS A N 1
ATOM 639 C CA . LYS A 1 86 ? -4.730 -12.557 1.152 1.00 91.69 86 LYS A CA 1
ATOM 640 C C . LYS A 1 86 ? -4.371 -11.417 2.121 1.00 91.69 86 LYS A C 1
ATOM 642 O O . LYS A 1 86 ? -3.237 -11.281 2.574 1.00 91.69 86 LYS A O 1
ATOM 647 N N . VAL A 1 87 ? -5.380 -10.596 2.393 1.00 96.56 87 VAL A N 1
ATOM 648 C CA . VAL A 1 87 ? -5.283 -9.381 3.194 1.00 96.56 87 VAL A CA 1
ATOM 649 C C . VAL A 1 87 ? -5.073 -9.736 4.661 1.00 96.56 87 VAL A C 1
ATOM 651 O O . VAL A 1 87 ? -5.758 -10.604 5.209 1.00 96.56 87 VAL A O 1
ATOM 654 N N . THR A 1 88 ? -4.116 -9.055 5.283 1.00 96.56 88 THR A N 1
ATOM 655 C CA . THR A 1 88 ? -3.881 -9.080 6.725 1.00 96.56 88 THR A CA 1
ATOM 656 C C . THR A 1 88 ? -3.933 -7.650 7.231 1.00 96.56 88 THR A C 1
ATOM 658 O O . THR A 1 88 ? -3.073 -6.837 6.901 1.00 96.56 88 THR A O 1
ATOM 661 N N . ILE A 1 89 ? -4.942 -7.341 8.040 1.00 94.94 89 ILE A N 1
ATOM 662 C CA . ILE A 1 89 ? -5.051 -6.052 8.717 1.00 94.94 89 ILE A CA 1
ATOM 663 C C . ILE A 1 89 ? -4.890 -6.294 10.211 1.00 94.94 89 ILE A C 1
ATOM 665 O O . ILE A 1 89 ? -5.624 -7.069 10.821 1.00 94.94 89 ILE A O 1
ATOM 669 N N . SER A 1 90 ? -3.897 -5.640 10.796 1.00 93.19 90 SER A N 1
ATOM 670 C CA . SER A 1 90 ? -3.604 -5.688 12.221 1.00 93.19 90 SE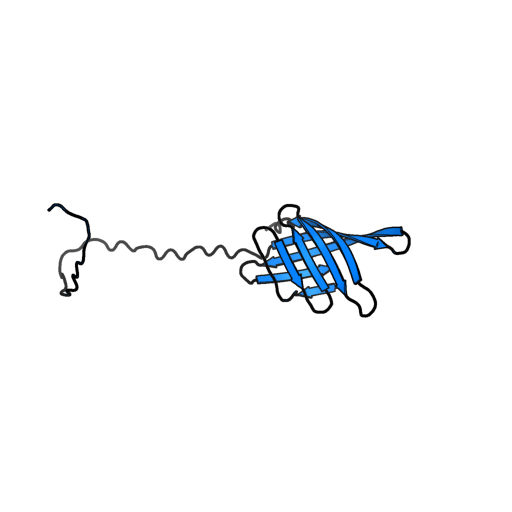R A CA 1
ATOM 671 C C . SER A 1 90 ? -3.543 -4.277 12.795 1.00 93.19 90 SER A C 1
ATOM 673 O O . SER A 1 90 ? -3.698 -3.280 12.089 1.00 93.19 90 SER A O 1
ATOM 675 N N . THR A 1 91 ? -3.296 -4.169 14.097 1.00 90.88 91 THR A N 1
ATOM 676 C CA . THR A 1 91 ? -3.126 -2.877 14.773 1.00 90.88 91 THR A CA 1
ATOM 677 C C . THR A 1 91 ? -1.874 -2.121 14.329 1.00 90.88 91 THR A C 1
ATOM 679 O O . THR A 1 91 ? -1.816 -0.906 14.499 1.00 90.88 91 THR A O 1
ATOM 682 N N . ILE A 1 92 ? -0.888 -2.813 13.750 1.00 93.69 92 ILE A N 1
ATOM 683 C CA . ILE A 1 92 ? 0.414 -2.240 13.384 1.00 93.69 92 ILE A CA 1
ATOM 684 C C . ILE A 1 92 ? 0.701 -2.287 11.886 1.00 93.69 92 ILE A C 1
ATOM 686 O O . ILE A 1 92 ? 1.444 -1.442 11.400 1.00 93.69 92 ILE A O 1
ATOM 690 N N . THR A 1 93 ? 0.103 -3.219 11.145 1.00 95.94 93 THR A N 1
ATOM 691 C CA . THR A 1 93 ? 0.347 -3.373 9.707 1.00 95.94 93 THR A CA 1
ATOM 692 C C . THR A 1 93 ? -0.936 -3.595 8.922 1.00 95.94 93 THR A C 1
ATOM 694 O O . THR A 1 93 ? -1.917 -4.133 9.440 1.00 95.94 93 THR A O 1
ATOM 697 N N . ILE A 1 94 ? -0.917 -3.168 7.664 1.00 97.69 94 ILE A N 1
ATOM 698 C CA . ILE A 1 94 ? -1.912 -3.509 6.650 1.00 97.69 94 ILE A CA 1
ATOM 699 C C . ILE A 1 94 ? -1.149 -4.060 5.458 1.00 97.69 94 ILE A C 1
ATOM 701 O O . ILE A 1 94 ? -0.389 -3.335 4.817 1.00 97.69 94 ILE A O 1
ATOM 705 N N . ASP A 1 95 ? -1.374 -5.328 5.161 1.00 97.44 95 ASP A N 1
ATOM 706 C CA . ASP A 1 95 ? -0.664 -6.053 4.123 1.00 97.44 95 ASP A CA 1
ATOM 707 C C . ASP A 1 95 ? -1.665 -6.720 3.180 1.00 97.44 95 ASP A C 1
ATOM 709 O O . ASP A 1 95 ? -2.727 -7.198 3.590 1.00 97.44 95 ASP A O 1
ATOM 713 N N . GLY A 1 96 ? -1.322 -6.791 1.902 1.00 97.25 96 GLY A N 1
ATOM 714 C CA . GLY A 1 96 ? -2.094 -7.552 0.930 1.00 97.25 96 GLY A CA 1
ATOM 715 C C . GLY A 1 96 ? -1.310 -7.781 -0.344 1.00 97.25 96 GLY A C 1
ATOM 716 O O . GLY A 1 96 ? -0.341 -7.080 -0.642 1.00 97.25 96 GLY A O 1
ATOM 717 N N . TYR A 1 97 ? -1.703 -8.808 -1.087 1.00 95.88 97 TYR A N 1
ATOM 718 C CA . TYR A 1 97 ? -0.958 -9.218 -2.263 1.00 95.88 97 TYR A CA 1
ATOM 719 C C . TYR A 1 97 ? -1.821 -9.947 -3.291 1.00 95.88 97 TYR A C 1
ATOM 721 O O . TYR A 1 97 ? -2.830 -10.586 -3.001 1.00 95.88 97 TYR A O 1
ATOM 729 N N . THR A 1 98 ? -1.385 -9.837 -4.531 1.00 94.75 98 THR A N 1
ATOM 730 C CA . THR A 1 98 ? -1.851 -10.588 -5.698 1.00 94.75 98 THR A CA 1
ATOM 731 C C . THR A 1 98 ? -0.651 -11.339 -6.277 1.00 94.75 98 THR A C 1
ATOM 733 O O . THR A 1 98 ? 0.411 -11.376 -5.652 1.00 94.75 98 THR A O 1
ATOM 736 N N . ASP A 1 99 ? -0.798 -11.954 -7.447 1.00 92.38 99 ASP A N 1
ATOM 737 C CA . ASP A 1 99 ? 0.303 -12.696 -8.068 1.00 92.38 99 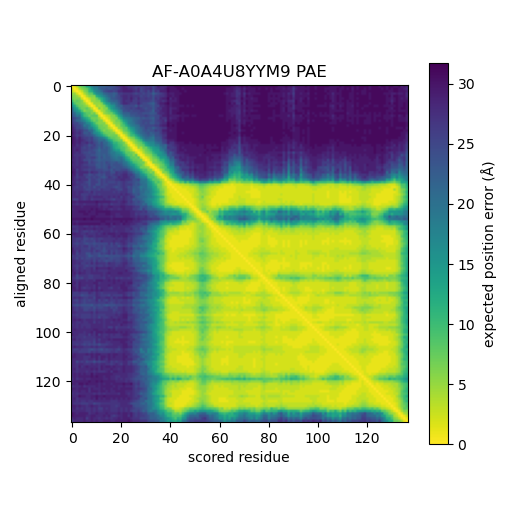ASP A CA 1
ATOM 738 C C . ASP A 1 99 ? 1.430 -11.773 -8.575 1.00 92.38 99 ASP A C 1
ATOM 740 O O . ASP A 1 99 ? 2.589 -12.181 -8.595 1.00 92.38 99 ASP A O 1
ATOM 744 N N . ASP A 1 100 ? 1.110 -10.529 -8.954 1.00 93.69 100 ASP A N 1
ATOM 745 C CA . ASP A 1 100 ? 2.040 -9.554 -9.543 1.00 93.69 100 ASP A CA 1
ATOM 746 C C . ASP A 1 100 ? 2.286 -8.314 -8.666 1.00 93.69 100 ASP A C 1
ATOM 748 O O . ASP A 1 100 ? 3.069 -7.445 -9.045 1.00 93.69 100 ASP A O 1
ATOM 752 N N . LEU A 1 101 ? 1.664 -8.212 -7.487 1.00 95.31 101 LEU A N 1
ATOM 753 C CA . LEU A 1 101 ? 1.748 -7.026 -6.627 1.00 95.31 101 LEU A CA 1
ATOM 754 C C . LEU A 1 101 ? 1.685 -7.390 -5.142 1.00 95.31 101 LEU A C 1
ATOM 756 O O . LEU A 1 101 ? 0.771 -8.100 -4.730 1.00 95.31 101 LEU A O 1
ATOM 760 N N . SER A 1 102 ? 2.581 -6.837 -4.327 1.00 96.94 102 SER A N 1
ATOM 761 C CA . SER A 1 102 ? 2.484 -6.834 -2.864 1.00 96.94 102 SER A CA 1
ATOM 762 C C . SER A 1 102 ? 2.483 -5.407 -2.321 1.00 96.94 102 SER A C 1
ATOM 764 O O . SER A 1 102 ? 3.133 -4.510 -2.867 1.00 96.94 102 SER A O 1
ATOM 766 N N . ILE A 1 103 ? 1.721 -5.194 -1.252 1.00 97.56 103 ILE A N 1
ATOM 767 C CA . ILE A 1 103 ? 1.653 -3.931 -0.522 1.00 97.56 103 ILE A CA 1
ATOM 768 C C . ILE A 1 103 ? 1.781 -4.222 0.964 1.00 97.56 103 ILE A C 1
ATOM 770 O O . ILE A 1 103 ? 1.118 -5.126 1.470 1.00 97.56 103 ILE A O 1
ATOM 774 N N . GLY A 1 104 ? 2.595 -3.419 1.642 1.00 97.62 104 GLY A N 1
ATOM 775 C CA . GLY A 1 104 ? 2.672 -3.377 3.096 1.00 97.62 104 GLY A CA 1
ATOM 776 C C . GLY A 1 104 ? 2.651 -1.937 3.587 1.00 97.62 104 GLY A C 1
ATOM 777 O O . GLY A 1 104 ? 3.314 -1.068 3.014 1.00 97.62 104 GLY A O 1
ATOM 778 N N . ILE A 1 105 ? 1.871 -1.680 4.631 1.00 98.06 105 ILE A N 1
ATOM 779 C CA . ILE A 1 105 ? 1.721 -0.368 5.260 1.00 98.06 105 ILE A CA 1
ATOM 780 C C . ILE A 1 105 ? 1.940 -0.520 6.756 1.00 98.06 105 ILE A C 1
ATOM 782 O O . ILE A 1 105 ? 1.228 -1.271 7.417 1.00 98.06 105 ILE A O 1
ATOM 786 N N . ASP A 1 106 ? 2.879 0.241 7.299 1.00 97.38 106 ASP A N 1
ATOM 787 C CA . ASP A 1 106 ? 3.049 0.402 8.739 1.00 97.38 106 ASP A CA 1
ATOM 788 C C . ASP A 1 106 ? 2.047 1.449 9.245 1.00 97.38 106 ASP A C 1
ATOM 790 O O . ASP A 1 106 ? 2.109 2.612 8.856 1.00 97.38 106 ASP A O 1
ATOM 794 N N . ARG A 1 107 ? 1.121 1.064 10.126 1.00 93.94 107 ARG A N 1
ATOM 795 C CA . ARG A 1 107 ? 0.084 1.962 10.669 1.00 93.94 107 ARG A CA 1
ATOM 796 C C . ARG A 1 107 ? 0.627 2.993 11.657 1.00 93.94 107 ARG A C 1
ATOM 798 O O . ARG A 1 107 ? -0.036 3.998 11.902 1.00 93.94 107 ARG A O 1
ATOM 805 N N . SER A 1 108 ? 1.798 2.753 12.245 1.00 94.06 108 SER A N 1
ATOM 806 C CA . SER A 1 108 ? 2.413 3.669 13.210 1.00 94.06 108 SER A CA 1
ATOM 807 C C . SER A 1 108 ? 3.039 4.891 12.534 1.00 94.06 108 SER A C 1
ATOM 809 O O . SER A 1 108 ? 3.012 5.988 13.092 1.00 94.06 108 SER A O 1
ATOM 811 N N . SER A 1 109 ? 3.559 4.708 11.318 1.00 95.06 109 SER A N 1
ATOM 812 C CA . SER A 1 109 ? 4.249 5.739 10.533 1.00 95.06 109 SER A CA 1
ATOM 813 C C . SER A 1 109 ? 3.537 6.098 9.224 1.00 95.06 109 SER A C 1
ATOM 815 O O . SER A 1 109 ? 3.898 7.073 8.568 1.00 95.06 109 SER A O 1
ATOM 817 N N . TRP A 1 110 ? 2.530 5.313 8.835 1.00 96.19 110 TRP A N 1
ATOM 818 C CA . TRP A 1 110 ? 1.881 5.333 7.522 1.00 96.19 110 TRP A CA 1
ATOM 819 C C . TRP A 1 110 ? 2.855 5.194 6.350 1.00 96.19 110 TRP A C 1
ATOM 821 O O . TRP A 1 110 ? 2.550 5.603 5.227 1.00 96.19 110 TRP A O 1
ATOM 831 N N . HIS A 1 111 ? 4.029 4.610 6.588 1.00 97.75 111 HIS A N 1
ATOM 832 C CA . HIS A 1 111 ? 4.955 4.268 5.523 1.00 97.75 111 HIS A CA 1
ATOM 833 C C . HIS A 1 111 ? 4.412 3.092 4.723 1.00 97.75 111 HIS A C 1
ATOM 835 O O . HIS A 1 111 ? 3.920 2.117 5.289 1.00 97.75 111 HIS A O 1
ATOM 841 N N . ILE A 1 112 ? 4.523 3.192 3.403 1.00 98.00 112 ILE A N 1
ATOM 842 C CA . ILE A 1 112 ? 4.043 2.188 2.460 1.00 98.00 112 ILE A CA 1
ATOM 843 C C . ILE A 1 112 ? 5.197 1.668 1.611 1.00 98.00 112 ILE A C 1
ATOM 845 O O . ILE A 1 112 ? 6.054 2.432 1.160 1.00 98.00 112 ILE A O 1
ATOM 849 N N . VAL A 1 113 ? 5.170 0.364 1.362 1.00 97.44 113 VAL A N 1
ATOM 850 C CA . VAL A 1 113 ? 5.990 -0.311 0.362 1.00 97.44 113 VAL A CA 1
ATOM 851 C C . VAL A 1 113 ? 5.058 -0.976 -0.638 1.00 97.44 113 VAL A C 1
ATOM 853 O O . VAL A 1 113 ? 4.144 -1.700 -0.251 1.00 97.44 113 VAL A O 1
ATOM 856 N N . VAL A 1 114 ? 5.302 -0.738 -1.923 1.00 97.00 114 VAL A N 1
ATOM 857 C CA . VAL A 1 114 ? 4.616 -1.403 -3.032 1.00 97.00 114 VAL A CA 1
ATOM 858 C C . VAL A 1 114 ? 5.664 -2.126 -3.862 1.00 97.00 114 VAL A C 1
ATOM 860 O O . VAL A 1 114 ? 6.612 -1.497 -4.330 1.00 97.00 114 VAL A O 1
ATOM 863 N N . GLN A 1 115 ? 5.513 -3.432 -4.060 1.00 96.00 115 GLN A N 1
ATOM 864 C CA . GLN A 1 115 ? 6.395 -4.209 -4.928 1.00 96.00 115 GLN A CA 1
ATOM 865 C C . GLN A 1 115 ? 5.582 -4.823 -6.057 1.00 96.00 115 GLN A C 1
ATOM 867 O O . GLN A 1 115 ? 4.640 -5.569 -5.816 1.00 96.00 115 GLN A O 1
ATOM 872 N N . THR A 1 116 ? 5.942 -4.502 -7.295 1.00 94.75 116 THR A N 1
ATOM 873 C CA . THR A 1 116 ? 5.359 -5.111 -8.493 1.00 94.75 116 THR A CA 1
ATOM 874 C C . THR A 1 116 ? 6.337 -6.136 -9.052 1.00 94.75 116 THR A C 1
ATOM 876 O O . THR A 1 116 ? 7.509 -5.813 -9.271 1.00 94.75 116 THR A O 1
ATOM 879 N N . TYR A 1 117 ? 5.865 -7.356 -9.285 1.00 93.00 117 TYR A N 1
ATOM 880 C CA . TYR A 1 117 ? 6.658 -8.476 -9.781 1.00 93.00 117 TYR A CA 1
ATOM 881 C C . TYR A 1 117 ? 6.382 -8.686 -11.271 1.00 93.00 117 TYR A C 1
ATOM 883 O O . TYR A 1 117 ? 5.253 -8.949 -11.681 1.00 93.00 117 TYR A O 1
ATOM 891 N N . ALA A 1 118 ? 7.430 -8.585 -12.082 1.00 91.38 118 ALA A N 1
ATOM 892 C CA . ALA A 1 118 ? 7.440 -9.002 -13.478 1.00 91.38 118 ALA A CA 1
ATOM 893 C C . ALA A 1 118 ? 8.335 -10.243 -13.634 1.00 91.38 118 ALA A C 1
ATOM 895 O O . ALA A 1 118 ? 9.030 -10.644 -12.702 1.00 91.38 118 ALA A O 1
ATOM 896 N N . GLN A 1 119 ? 8.324 -10.871 -14.813 1.00 91.25 119 GLN A N 1
ATOM 897 C CA . GLN A 1 119 ? 9.082 -12.110 -15.048 1.00 91.25 119 GLN A CA 1
ATOM 898 C C . GLN A 1 119 ? 10.595 -11.958 -14.827 1.00 91.25 119 GLN A C 1
ATOM 900 O O . GLN A 1 119 ? 11.257 -12.917 -14.440 1.00 91.25 119 GLN A O 1
ATOM 905 N N . ASP A 1 120 ? 11.138 -10.773 -15.088 1.00 91.62 120 ASP A N 1
ATOM 906 C CA . ASP A 1 120 ? 12.573 -10.495 -15.143 1.00 91.62 120 ASP A CA 1
ATOM 907 C C . ASP A 1 120 ? 13.042 -9.457 -14.113 1.00 91.62 120 ASP A C 1
ATOM 909 O O . ASP A 1 120 ? 14.245 -9.293 -13.911 1.00 91.62 120 ASP A O 1
ATOM 913 N N . HIS A 1 121 ? 12.121 -8.762 -13.443 1.00 88.31 121 HIS A N 1
ATOM 914 C CA . HIS A 1 121 ? 12.466 -7.728 -12.476 1.00 88.31 121 HIS A CA 1
ATOM 915 C C . HIS A 1 121 ? 11.382 -7.522 -11.415 1.00 88.31 121 HIS A C 1
ATOM 917 O O . HIS A 1 121 ? 10.211 -7.854 -11.597 1.00 88.31 121 HIS A O 1
ATOM 923 N N . VAL A 1 122 ? 11.788 -6.911 -10.302 1.00 92.00 122 VAL A N 1
ATOM 924 C CA . VAL A 1 122 ? 10.884 -6.409 -9.266 1.00 92.00 122 VAL A CA 1
ATOM 925 C C . VAL A 1 122 ? 11.040 -4.903 -9.199 1.00 92.00 122 VAL A C 1
ATOM 927 O O . VAL A 1 122 ? 12.153 -4.394 -9.055 1.00 92.00 122 VAL A O 1
ATOM 930 N N . ARG A 1 123 ? 9.923 -4.186 -9.284 1.00 92.12 123 ARG A N 1
ATOM 931 C CA . ARG A 1 123 ? 9.888 -2.742 -9.069 1.00 92.12 123 ARG A CA 1
ATOM 932 C C . ARG A 1 123 ? 9.365 -2.466 -7.669 1.00 92.12 123 ARG A C 1
ATOM 934 O O . ARG A 1 123 ? 8.240 -2.844 -7.361 1.00 92.12 123 ARG A O 1
ATOM 941 N N . ALA A 1 124 ? 10.165 -1.791 -6.852 1.00 93.62 124 ALA A N 1
ATOM 942 C CA . ALA A 1 124 ? 9.756 -1.336 -5.530 1.00 93.62 124 ALA A CA 1
ATOM 943 C C . ALA A 1 124 ? 9.503 0.175 -5.531 1.00 93.62 124 ALA A C 1
ATOM 945 O O . ALA A 1 124 ? 10.275 0.950 -6.101 1.00 93.62 124 ALA A O 1
ATOM 946 N N . GLU A 1 125 ? 8.427 0.582 -4.872 1.00 95.62 125 GLU A N 1
ATOM 947 C CA . GLU A 1 125 ? 8.078 1.973 -4.619 1.00 95.62 125 GLU A CA 1
ATOM 948 C C . GLU A 1 125 ? 7.847 2.152 -3.119 1.00 95.62 125 GLU A C 1
ATOM 950 O O . GLU A 1 125 ? 7.243 1.300 -2.464 1.00 95.62 125 GLU A O 1
ATOM 955 N N . PHE A 1 126 ? 8.331 3.263 -2.578 1.00 96.19 126 PHE A N 1
ATOM 956 C CA . PHE A 1 126 ? 8.275 3.577 -1.153 1.00 96.19 126 PHE A CA 1
ATOM 957 C C . PHE A 1 126 ? 7.602 4.920 -0.960 1.00 96.19 126 PHE A C 1
ATOM 959 O O . PHE A 1 126 ? 7.747 5.813 -1.793 1.00 96.19 126 PHE A O 1
ATOM 966 N N . GLY A 1 127 ? 6.883 5.100 0.136 1.00 96.06 127 GLY A N 1
ATOM 967 C CA . GLY A 1 127 ? 6.174 6.349 0.332 1.00 96.06 127 GLY A CA 1
ATOM 968 C C . GLY A 1 127 ? 5.621 6.545 1.721 1.00 96.06 127 GLY A C 1
ATOM 969 O O . GLY A 1 127 ? 5.822 5.735 2.624 1.00 96.06 127 GLY A O 1
ATOM 970 N N . VAL A 1 128 ? 4.878 7.637 1.846 1.00 97.12 128 VAL A N 1
ATOM 971 C CA . VAL A 1 128 ? 4.119 7.974 3.045 1.00 97.12 128 VAL A CA 1
ATOM 972 C C . VAL A 1 128 ? 2.671 8.195 2.645 1.00 97.12 128 VAL A C 1
ATOM 974 O O . VAL A 1 128 ? 2.373 8.849 1.638 1.00 97.12 128 VAL A O 1
ATOM 977 N N . CYS A 1 129 ? 1.779 7.632 3.442 1.00 97.00 129 CYS A N 1
ATOM 978 C CA . CYS A 1 129 ? 0.347 7.783 3.323 1.00 97.00 129 CYS A CA 1
ATOM 979 C C . CYS A 1 129 ? -0.192 8.741 4.384 1.00 97.00 129 CYS A C 1
ATOM 981 O O . CYS A 1 129 ? 0.414 8.977 5.429 1.00 97.00 129 CYS A O 1
ATOM 983 N N . LYS A 1 130 ? -1.376 9.280 4.125 1.00 95.88 130 LYS A N 1
ATOM 984 C CA . LYS A 1 130 ? -2.165 10.025 5.105 1.00 95.88 130 LYS A CA 1
ATOM 985 C C . LYS A 1 130 ? -3.630 9.621 4.986 1.00 95.88 130 LYS A C 1
ATOM 987 O O . LYS A 1 130 ? -4.085 9.393 3.864 1.00 95.88 130 LYS A O 1
ATOM 992 N N . PRO A 1 131 ? -4.382 9.550 6.095 1.00 92.56 131 PRO A N 1
ATOM 993 C CA . PRO A 1 131 ? -5.824 9.378 6.027 1.00 92.56 131 PRO A CA 1
ATOM 994 C C . PRO A 1 131 ? -6.444 10.448 5.128 1.00 92.56 131 PRO A C 1
ATOM 996 O O . PRO A 1 131 ? -6.169 11.641 5.290 1.00 92.56 131 PRO A O 1
ATOM 999 N N . ALA A 1 132 ? -7.255 10.016 4.167 1.00 88.69 132 ALA A N 1
ATOM 1000 C CA . ALA A 1 132 ? -8.038 10.932 3.359 1.00 88.69 132 ALA A CA 1
ATOM 1001 C C . ALA A 1 132 ? -9.017 11.667 4.282 1.00 88.69 132 ALA A C 1
ATOM 1003 O O . ALA A 1 132 ? -9.601 11.069 5.191 1.00 88.69 132 ALA A O 1
ATOM 1004 N N . ALA A 1 133 ? -9.202 12.969 4.056 1.00 75.06 133 ALA A N 1
ATOM 1005 C CA . ALA A 1 133 ? -10.235 13.707 4.767 1.00 75.06 133 ALA A CA 1
ATOM 1006 C C . ALA A 1 133 ? -11.583 13.017 4.521 1.00 75.06 133 ALA A C 1
ATOM 1008 O O . ALA A 1 133 ? -11.902 12.664 3.381 1.00 75.06 133 ALA A O 1
ATOM 1009 N N . ALA A 1 134 ? -12.361 12.810 5.587 1.00 60.16 134 ALA A N 1
ATOM 1010 C CA . ALA A 1 134 ? -13.721 12.317 5.437 1.00 60.16 134 ALA A CA 1
ATOM 1011 C C . ALA A 1 134 ? -14.451 13.220 4.424 1.00 60.16 134 ALA A C 1
ATOM 1013 O O . ALA A 1 134 ? -14.292 14.444 4.498 1.00 60.16 134 ALA A O 1
ATOM 1014 N N . PRO A 1 135 ? -15.193 12.655 3.453 1.00 55.28 135 PRO A N 1
ATOM 1015 C CA . PRO A 1 135 ? -15.931 13.474 2.504 1.00 55.28 135 PRO A CA 1
ATOM 1016 C C . PRO A 1 135 ? -16.833 14.431 3.287 1.00 55.28 135 PRO A C 1
ATOM 1018 O O . PRO A 1 135 ? -17.545 13.997 4.193 1.00 55.28 135 PRO A O 1
ATOM 1021 N N . ALA A 1 136 ? -16.749 15.728 2.973 1.00 46.50 136 ALA A N 1
ATOM 1022 C CA . ALA A 1 136 ? -17.648 16.722 3.542 1.00 46.50 136 ALA A CA 1
ATOM 1023 C C . ALA A 1 136 ? -19.079 16.313 3.173 1.00 46.50 136 ALA A C 1
ATOM 1025 O O . ALA A 1 136 ? -19.396 16.183 1.990 1.00 46.50 136 ALA A O 1
ATOM 1026 N N . HIS A 1 137 ? -19.873 16.006 4.196 1.00 39.81 137 HIS A N 1
ATOM 1027 C CA . HIS A 1 137 ? -21.281 15.651 4.068 1.00 39.81 137 HIS A CA 1
ATOM 1028 C C . HIS A 1 137 ? -22.130 16.884 3.764 1.00 39.81 137 HIS A C 1
ATOM 1030 O O . HIS A 1 137 ? -21.833 17.954 4.344 1.00 39.81 137 HIS A O 1
#

Foldseek 3Di:
DDDDDDDDDDDDDDDDDDDDDDDDDPPPPPPPPPPPPQPPWWKKKKWKWFQDPVRDIDIAIKMWTAGPVVLWIWIGGPPDIDTFPPWDDDPAWTWTHDPFWIKIAGPVFRKIWIWGDDPPDITIIIIHIDTDPDPDD

pLDDT: mean 77.63, std 22.99, range [34.31, 98.06]

Nearest PDB structures (foldseek):
  1lfo-assembly1_A  TM=4.824E-01  e=1.607E-01  Rattus norvegicus
  6mp4-assembly2_E  TM=5.285E-01  e=2.600E-01  Homo sapiens
  3stn-assembly1_A  TM=4.797E-01  e=3.987E-01  Homo sapiens
  7dzg-assembly1_B  TM=4.737E-01  e=6.450E-01  Homo sapiens
  2mm3-assembly1_A  TM=3.932E-01  e=9.377E-01  Homo sapiens

Solvent-accessible surface area (backbone atoms only — not comparable to full-atom values): 8539 Å² total; per-residue (Å²): 133,87,90,84,82,87,84,80,88,75,89,78,90,78,89,85,84,87,86,83,87,80,94,74,83,79,78,77,75,72,83,68,71,79,82,74,74,72,67,68,70,46,46,30,42,28,46,35,37,28,82,36,97,84,78,46,73,46,73,47,70,35,34,40,38,35,23,80,85,80,58,41,38,34,42,35,49,86,89,48,72,44,80,38,37,85,53,46,78,58,94,53,38,41,34,31,32,55,98,45,37,39,40,42,29,37,63,86,74,30,36,36,42,39,37,38,53,54,100,89,50,71,50,62,31,39,34,46,42,42,77,50,78,76,78,85,127

Sequence (137 aa):
MGPTAEMFDMFIKRSLVQAVAGGVLVPAFLLFPPLEAFAKPTRLDCTLTSAGTDGKDTSRQASVTFDEEANTLVFDAGSQRRDLGKVTISTITIDGYTDDLSIGIDRSSWHIVVQTYAQDHVRAEFGVCKPAAAPAH